Protein AF-A0A7S7VYJ6-F1 (afdb_monomer_lite)

pLDDT: mean 85.28, std 13.67, range [39.19, 97.88]

Structure (mmCIF, N/CA/C/O backbone):
data_AF-A0A7S7VYJ6-F1
#
_entry.id   AF-A0A7S7VYJ6-F1
#
loop_
_atom_site.group_PDB
_atom_site.id
_atom_site.type_symbol
_atom_site.label_atom_id
_atom_site.label_alt_id
_atom_site.label_comp_id
_atom_site.label_asym_id
_atom_site.label_entity_id
_atom_site.label_seq_id
_atom_site.pdbx_PDB_ins_code
_atom_site.Cartn_x
_atom_site.Cartn_y
_atom_site.Cartn_z
_atom_site.occupancy
_atom_site.B_iso_or_equiv
_atom_site.auth_seq_id
_atom_site.auth_comp_id
_atom_site.auth_asym_id
_atom_site.auth_atom_id
_atom_site.pdbx_PDB_model_num
ATOM 1 N N . MET A 1 1 ? -6.853 -12.298 23.974 1.00 39.19 1 MET A N 1
ATOM 2 C CA . MET A 1 1 ? -7.508 -13.532 23.490 1.00 39.19 1 MET A CA 1
ATOM 3 C C . MET A 1 1 ? -8.331 -13.120 22.279 1.00 39.19 1 MET A C 1
ATOM 5 O O . MET A 1 1 ? -9.253 -12.337 22.455 1.00 39.19 1 MET A O 1
ATOM 9 N N . ILE A 1 2 ? -7.926 -13.491 21.060 1.00 41.53 2 ILE A N 1
ATOM 10 C CA . ILE A 1 2 ? -8.675 -13.117 19.849 1.00 41.53 2 ILE A CA 1
ATOM 11 C C . ILE A 1 2 ? -9.938 -13.977 19.837 1.00 41.53 2 ILE A C 1
ATOM 13 O O . ILE A 1 2 ? -9.857 -15.201 19.756 1.00 41.53 2 ILE A O 1
ATOM 17 N N . ASN A 1 3 ? -11.092 -13.340 20.015 1.00 45.16 3 ASN A N 1
ATOM 18 C CA . ASN A 1 3 ? -12.382 -14.008 19.981 1.00 45.16 3 ASN A CA 1
ATOM 19 C C . ASN A 1 3 ? -12.674 -14.418 18.527 1.00 45.16 3 ASN A C 1
ATOM 21 O O . ASN A 1 3 ? -12.858 -13.568 17.660 1.00 45.16 3 ASN A O 1
ATOM 25 N N . LEU A 1 4 ? -12.680 -15.724 18.250 1.00 48.94 4 LEU A N 1
ATOM 26 C CA . LEU A 1 4 ? -12.825 -16.290 16.899 1.00 48.94 4 LEU A CA 1
ATOM 27 C C . LEU A 1 4 ? -14.232 -16.104 16.292 1.00 48.94 4 LEU A C 1
ATOM 29 O O . LEU A 1 4 ? -14.446 -16.461 15.139 1.00 48.94 4 LEU A O 1
ATOM 33 N N . SER A 1 5 ? -15.173 -15.507 17.031 1.00 49.50 5 SER A N 1
ATOM 34 C CA . SER A 1 5 ? -16.470 -15.047 16.506 1.00 49.50 5 SER A CA 1
ATOM 35 C C . SER A 1 5 ? -16.403 -13.689 15.774 1.00 49.50 5 SER A C 1
ATOM 37 O O . SER A 1 5 ? -17.414 -13.231 15.253 1.00 49.50 5 SER A O 1
ATOM 39 N N . GLY A 1 6 ? -15.224 -13.048 15.710 1.00 54.50 6 GLY A N 1
ATOM 40 C CA . GLY A 1 6 ? -15.043 -11.637 15.331 1.00 54.50 6 GLY A CA 1
ATOM 41 C C . GLY A 1 6 ? -14.562 -11.328 13.905 1.00 54.50 6 GLY A C 1
ATOM 42 O O . GLY A 1 6 ? -14.129 -10.205 13.656 1.00 54.50 6 GLY A O 1
ATOM 43 N N . TYR A 1 7 ? -14.613 -12.262 12.946 1.00 63.50 7 TYR A N 1
ATOM 44 C CA . TYR A 1 7 ? -14.214 -11.939 11.560 1.00 63.50 7 TYR A CA 1
ATOM 45 C C . TYR A 1 7 ? -15.125 -10.883 10.902 1.00 63.50 7 TYR A C 1
ATOM 47 O O . TYR A 1 7 ? -14.654 -10.132 10.050 1.00 63.50 7 TYR A O 1
ATOM 55 N N . ASP A 1 8 ? -16.368 -10.736 11.374 1.00 74.00 8 ASP A N 1
ATOM 56 C CA . ASP A 1 8 ? -17.304 -9.675 10.966 1.00 74.00 8 ASP A CA 1
ATOM 57 C C . ASP A 1 8 ? -16.848 -8.262 11.361 1.00 74.00 8 ASP A C 1
ATOM 59 O O . ASP A 1 8 ? -17.429 -7.271 10.904 1.00 74.00 8 ASP A O 1
ATOM 63 N N . GLU A 1 9 ? -15.820 -8.136 12.203 1.00 89.38 9 GLU A N 1
ATOM 64 C CA . GLU A 1 9 ? -15.214 -6.858 12.579 1.00 89.38 9 GLU A CA 1
ATOM 65 C C . GLU A 1 9 ? -14.047 -6.477 11.672 1.00 89.38 9 GLU A C 1
ATOM 67 O O . GLU A 1 9 ? -13.677 -5.306 11.622 1.00 89.38 9 GLU A O 1
ATOM 72 N N . ILE A 1 10 ? -13.493 -7.413 10.900 1.00 92.69 10 ILE A N 1
ATOM 73 C CA . ILE A 1 10 ? -12.397 -7.109 9.982 1.00 92.69 10 ILE A CA 1
ATOM 74 C C . ILE A 1 10 ? -12.970 -6.506 8.704 1.00 92.69 10 ILE A C 1
ATOM 76 O O . ILE A 1 10 ? -13.977 -6.939 8.149 1.00 92.69 10 ILE A O 1
ATOM 80 N N . ARG A 1 11 ? -12.340 -5.436 8.250 1.00 96.12 11 ARG A N 1
ATOM 81 C CA . ARG A 1 11 ? -12.608 -4.756 6.990 1.00 96.12 11 ARG A CA 1
ATOM 82 C C . ARG A 1 11 ? -11.380 -4.864 6.121 1.00 96.12 11 ARG A C 1
ATOM 84 O O . ARG A 1 11 ? -10.264 -4.908 6.640 1.00 96.12 11 ARG A O 1
ATOM 91 N N . ALA A 1 12 ? -11.588 -4.892 4.811 1.00 96.88 12 ALA A N 1
ATOM 92 C CA . ALA A 1 12 ? -10.478 -4.987 3.882 1.00 96.88 12 ALA A CA 1
ATOM 93 C C . ALA A 1 12 ? -10.689 -4.169 2.611 1.00 96.88 12 ALA A C 1
ATOM 95 O O . ALA A 1 12 ? -11.814 -3.982 2.148 1.00 96.88 12 ALA A O 1
ATOM 96 N N . ALA A 1 13 ? -9.578 -3.723 2.035 1.00 97.88 13 ALA A N 1
ATOM 97 C CA . ALA A 1 13 ? -9.475 -3.320 0.643 1.00 97.88 13 ALA A CA 1
ATOM 98 C C . ALA A 1 13 ? -8.551 -4.325 -0.045 1.00 97.88 13 ALA A C 1
ATOM 100 O O . ALA A 1 13 ? -7.411 -4.499 0.383 1.00 97.88 13 ALA A O 1
ATOM 101 N N . ILE A 1 14 ? -9.057 -5.004 -1.069 1.00 97.12 14 ILE A N 1
ATOM 102 C CA . ILE A 1 14 ? -8.352 -6.048 -1.810 1.00 97.12 14 ILE A CA 1
ATOM 103 C C . ILE A 1 14 ? -8.095 -5.517 -3.214 1.00 97.12 14 ILE A C 1
ATOM 105 O O . ILE A 1 14 ? -9.033 -5.305 -3.977 1.00 97.12 14 ILE A O 1
ATOM 109 N N . ILE A 1 15 ? -6.827 -5.312 -3.549 1.00 96.50 15 ILE A N 1
ATOM 110 C CA . ILE A 1 15 ? -6.374 -4.881 -4.868 1.00 96.50 15 ILE A CA 1
ATOM 111 C C . ILE A 1 15 ? -5.800 -6.103 -5.572 1.00 96.50 15 ILE A C 1
ATOM 113 O O . ILE A 1 15 ? -4.829 -6.687 -5.094 1.00 96.50 15 ILE A O 1
ATOM 117 N N . ARG A 1 16 ? -6.409 -6.503 -6.688 1.00 95.62 16 ARG A N 1
ATOM 118 C CA . ARG A 1 16 ? -5.983 -7.650 -7.500 1.00 95.62 16 ARG A CA 1
ATOM 119 C C . ARG A 1 16 ? -5.167 -7.171 -8.688 1.00 95.62 16 ARG A C 1
ATOM 121 O O . ARG A 1 16 ? -5.543 -6.191 -9.329 1.00 95.62 16 ARG A O 1
ATOM 128 N N . PHE A 1 17 ? -4.104 -7.894 -9.017 1.00 94.19 17 PHE A N 1
ATOM 129 C CA . PHE A 1 17 ? -3.225 -7.580 -10.142 1.00 94.19 17 PHE A CA 1
ATOM 130 C C . PHE A 1 17 ? -3.158 -8.734 -11.150 1.00 94.19 17 PHE A C 1
ATOM 132 O O . PHE A 1 17 ? -3.451 -9.879 -10.806 1.00 94.19 17 PHE A O 1
ATOM 139 N N . ASP A 1 18 ? -2.791 -8.433 -12.395 1.00 91.38 18 ASP A N 1
ATOM 140 C CA . ASP A 1 18 ? -2.691 -9.422 -13.477 1.00 91.38 18 ASP A CA 1
ATOM 141 C C . ASP A 1 18 ? -1.323 -10.130 -13.531 1.00 91.38 18 ASP A C 1
ATOM 143 O O . ASP A 1 18 ? -1.216 -11.195 -14.142 1.00 91.38 18 ASP A O 1
ATOM 147 N N . ALA A 1 19 ? -0.285 -9.578 -12.892 1.00 87.31 19 ALA A N 1
ATOM 148 C CA . ALA A 1 19 ? 1.060 -10.157 -12.880 1.00 87.31 19 ALA A CA 1
ATOM 149 C C . ALA A 1 19 ? 1.591 -10.431 -11.466 1.00 87.31 19 ALA A C 1
ATOM 151 O O . ALA A 1 19 ? 1.267 -9.733 -10.504 1.00 87.31 19 ALA A O 1
ATOM 152 N N . THR A 1 20 ? 2.418 -11.476 -11.347 1.00 84.38 20 THR A N 1
ATOM 153 C CA . THR A 1 20 ? 3.011 -11.924 -10.079 1.00 84.38 20 THR A CA 1
ATOM 154 C C . THR A 1 20 ? 3.788 -10.797 -9.396 1.00 84.38 20 THR A C 1
ATOM 156 O O . THR A 1 20 ? 4.661 -10.214 -10.046 1.00 84.38 20 THR A O 1
ATOM 159 N N . PRO A 1 21 ? 3.565 -10.536 -8.092 1.00 87.19 21 PRO A N 1
ATOM 160 C CA . PRO A 1 21 ? 4.283 -9.489 -7.388 1.00 87.19 21 PRO A CA 1
ATOM 161 C C . PRO A 1 21 ? 5.786 -9.762 -7.377 1.00 87.19 21 PRO A C 1
ATOM 163 O O . PRO A 1 21 ? 6.223 -10.897 -7.168 1.00 87.19 21 PRO A O 1
ATOM 166 N N . VAL A 1 22 ? 6.602 -8.723 -7.549 1.00 89.62 22 VAL A N 1
ATOM 167 C CA . VAL A 1 22 ? 8.063 -8.852 -7.381 1.00 89.62 22 VAL A CA 1
ATOM 168 C C . VAL A 1 22 ? 8.487 -8.990 -5.928 1.00 89.62 22 VAL A C 1
ATOM 170 O O . VAL A 1 22 ? 9.619 -9.403 -5.670 1.00 89.62 22 VAL A O 1
ATOM 173 N N . LEU A 1 23 ? 7.586 -8.688 -4.994 1.00 91.81 23 LEU A N 1
ATOM 174 C CA . LEU A 1 23 ? 7.807 -8.858 -3.571 1.00 91.81 23 LEU A CA 1
ATOM 175 C C . LEU A 1 23 ? 6.593 -9.453 -2.867 1.00 91.81 23 LEU A C 1
ATOM 177 O O . LEU A 1 23 ? 5.455 -9.253 -3.279 1.00 91.81 23 LEU A O 1
ATOM 181 N N . LEU A 1 24 ? 6.869 -10.181 -1.794 1.00 94.31 24 LEU A N 1
ATOM 182 C CA . LEU A 1 24 ? 5.907 -10.623 -0.800 1.00 94.31 24 LEU A CA 1
ATOM 183 C C . LEU A 1 24 ? 6.164 -9.816 0.461 1.00 94.31 24 LEU A C 1
ATOM 185 O O . LEU A 1 24 ? 7.317 -9.649 0.861 1.00 94.31 24 LEU A O 1
ATOM 189 N N . SER A 1 25 ? 5.106 -9.311 1.077 1.00 94.81 25 SER A N 1
ATOM 190 C CA . SER A 1 25 ? 5.250 -8.453 2.244 1.00 94.81 25 SER A CA 1
ATOM 191 C C . SER A 1 25 ? 4.094 -8.622 3.211 1.00 94.81 25 SER A C 1
ATOM 193 O O . SER A 1 25 ? 2.955 -8.841 2.796 1.00 94.81 25 SER A O 1
ATOM 195 N N . VAL A 1 26 ? 4.387 -8.530 4.502 1.00 94.19 26 VAL A N 1
ATOM 196 C CA . VAL A 1 26 ? 3.383 -8.459 5.559 1.00 94.19 26 VAL A CA 1
ATOM 197 C C . VAL A 1 26 ? 3.842 -7.492 6.640 1.00 94.19 26 VAL A C 1
ATOM 199 O O . VAL A 1 26 ? 4.994 -7.522 7.070 1.00 94.19 26 VAL A O 1
ATOM 202 N N . GLY A 1 27 ? 2.930 -6.640 7.089 1.00 91.88 27 GLY A N 1
ATOM 203 C CA . GLY A 1 27 ? 3.196 -5.696 8.163 1.00 91.88 27 GLY A CA 1
ATOM 204 C C . GLY A 1 27 ? 1.920 -5.060 8.687 1.00 91.88 27 GLY A C 1
ATOM 205 O O . GLY A 1 27 ? 0.853 -5.180 8.086 1.00 91.88 27 GLY A O 1
ATOM 206 N N . ALA A 1 28 ? 2.035 -4.373 9.814 1.00 92.19 28 ALA A N 1
ATOM 207 C CA . ALA A 1 28 ? 0.995 -3.499 10.322 1.00 92.19 28 ALA A CA 1
ATOM 208 C C . ALA A 1 28 ? 1.631 -2.186 10.755 1.00 92.19 28 ALA A C 1
ATOM 210 O O . ALA A 1 28 ? 2.722 -2.176 11.316 1.00 92.19 28 ALA A O 1
ATOM 211 N N . PHE A 1 29 ? 0.948 -1.079 10.499 1.00 91.25 29 PHE A N 1
ATOM 212 C CA . PHE A 1 29 ? 1.460 0.240 10.835 1.00 91.25 29 PHE A CA 1
ATOM 213 C C . PHE A 1 29 ? 0.345 1.180 11.261 1.00 91.25 29 PHE A C 1
ATOM 215 O O . PHE A 1 29 ? -0.839 0.930 11.032 1.00 91.25 29 PHE A O 1
ATOM 222 N N . ARG A 1 30 ? 0.740 2.275 11.909 1.00 91.75 30 ARG A N 1
ATOM 223 C CA . ARG A 1 30 ? -0.147 3.372 12.283 1.00 91.75 30 ARG A CA 1
ATOM 224 C C . ARG A 1 30 ? -0.132 4.418 11.161 1.00 91.75 30 ARG A C 1
ATOM 226 O O . ARG A 1 30 ? 0.829 5.183 11.088 1.00 91.75 30 ARG A O 1
ATOM 233 N N . PRO A 1 31 ? -1.154 4.503 10.288 1.00 91.38 31 PRO A N 1
ATOM 234 C CA . PRO A 1 31 ? -1.159 5.477 9.205 1.00 91.38 31 PRO A CA 1
ATOM 235 C C . PRO A 1 31 ? -1.404 6.880 9.763 1.00 91.38 31 PRO A C 1
ATOM 237 O O . PRO A 1 31 ? -2.546 7.261 10.023 1.00 91.38 31 PRO A O 1
ATOM 240 N N . LEU A 1 32 ? -0.337 7.651 9.968 1.00 89.75 32 LEU A N 1
ATOM 241 C CA . LEU A 1 32 ? -0.418 9.040 10.436 1.00 89.75 32 LEU A CA 1
ATOM 242 C C . LEU A 1 32 ? -0.923 9.987 9.349 1.00 89.75 32 LEU A C 1
ATOM 244 O O . LEU A 1 32 ? -1.616 10.957 9.651 1.00 89.75 32 LEU A O 1
ATOM 248 N N . TYR A 1 33 ? -0.603 9.676 8.095 1.00 89.88 33 TYR A N 1
ATOM 249 C CA . TYR A 1 33 ? -0.987 10.412 6.897 1.00 89.88 33 TYR A CA 1
ATOM 250 C C . TYR A 1 33 ? -1.536 9.432 5.861 1.00 89.88 33 TYR A C 1
ATOM 252 O O . TYR A 1 33 ? -1.259 8.235 5.915 1.00 89.88 33 TYR A O 1
ATOM 260 N N . ASN A 1 34 ? -2.357 9.928 4.941 1.00 90.69 34 ASN A N 1
ATOM 261 C CA . ASN A 1 34 ? -2.836 9.162 3.796 1.00 90.69 34 ASN A CA 1
ATOM 262 C C . ASN A 1 34 ? -1.800 9.186 2.655 1.00 90.69 34 ASN A C 1
ATOM 264 O O . ASN A 1 34 ? -0.775 9.857 2.764 1.00 90.69 34 ASN A O 1
ATOM 268 N N . VAL A 1 35 ? -2.076 8.501 1.538 1.00 89.25 35 VAL A N 1
ATOM 269 C CA . VAL A 1 35 ? -1.091 8.394 0.440 1.00 89.25 35 VAL A CA 1
ATOM 270 C C . VAL A 1 35 ? -0.827 9.706 -0.317 1.00 89.25 35 VAL A C 1
ATOM 272 O O . VAL A 1 35 ? 0.065 9.754 -1.152 1.00 89.25 35 VAL A O 1
ATOM 275 N N . VAL A 1 36 ? -1.597 10.762 -0.035 1.00 86.88 36 VAL A N 1
ATOM 276 C CA . VAL A 1 36 ? -1.436 12.110 -0.608 1.00 86.88 36 VAL A CA 1
ATOM 277 C C . VAL A 1 36 ? -1.032 13.141 0.458 1.00 86.88 36 VAL A C 1
ATOM 279 O O . VAL A 1 36 ? -1.262 14.333 0.290 1.00 86.88 36 VAL A O 1
ATOM 282 N N . GLY A 1 37 ? -0.500 12.693 1.602 1.00 86.19 37 GLY A N 1
ATOM 283 C CA . GLY A 1 37 ? 0.045 13.570 2.648 1.00 86.19 37 GLY A CA 1
ATOM 284 C C . GLY A 1 37 ? -0.982 14.220 3.586 1.00 86.19 37 GLY A C 1
ATOM 285 O O . GLY A 1 37 ? -0.626 15.013 4.452 1.00 86.19 37 GLY A O 1
ATOM 286 N N . THR A 1 38 ? -2.272 13.888 3.495 1.00 89.62 38 THR A N 1
ATOM 287 C CA . THR A 1 38 ? -3.280 14.396 4.443 1.00 89.62 38 THR A CA 1
ATOM 288 C C . THR A 1 38 ? -3.189 13.665 5.780 1.00 89.62 38 THR A C 1
ATOM 290 O O . THR A 1 38 ? -3.325 12.441 5.820 1.00 89.62 38 THR A O 1
ATOM 293 N N . LYS A 1 39 ? -3.066 14.402 6.890 1.00 90.94 39 LYS A N 1
ATOM 294 C CA . LYS A 1 39 ? -3.047 13.832 8.246 1.00 90.94 39 LYS A CA 1
ATOM 295 C C . LYS A 1 39 ? -4.333 13.053 8.567 1.00 90.94 39 LYS A C 1
ATOM 297 O O . LYS A 1 39 ? -5.448 13.508 8.297 1.00 90.94 39 LYS A O 1
ATOM 302 N N . LEU A 1 40 ? -4.171 11.871 9.156 1.00 92.44 40 LEU A N 1
ATOM 303 C CA . LEU A 1 40 ? -5.240 10.931 9.500 1.00 92.44 40 LEU A CA 1
ATOM 304 C C . LEU A 1 40 ? -5.438 10.753 11.007 1.00 92.44 40 LEU A C 1
ATOM 306 O O . LEU A 1 40 ? -6.576 10.537 11.418 1.00 92.44 40 LEU A O 1
ATOM 310 N N . GLN A 1 41 ? -4.368 10.830 11.803 1.00 93.44 41 GLN A N 1
ATOM 311 C CA . GLN A 1 41 ? -4.405 10.672 13.264 1.00 93.44 41 GLN A CA 1
ATOM 312 C C . GLN A 1 41 ? -3.199 11.353 13.936 1.00 93.44 41 GLN A C 1
ATOM 314 O O . GLN A 1 41 ? -2.186 11.624 13.284 1.00 93.44 41 GLN A O 1
ATOM 319 N N . ASN A 1 42 ? -3.307 11.650 15.236 1.00 87.88 42 ASN A N 1
ATOM 320 C CA . ASN A 1 42 ? -2.233 12.253 16.037 1.00 87.88 42 ASN A CA 1
ATOM 321 C C . ASN A 1 42 ? -1.510 11.204 16.883 1.00 87.88 42 ASN A C 1
ATOM 323 O O . ASN A 1 42 ? -2.159 10.334 17.441 1.00 87.88 42 ASN A O 1
ATOM 327 N N . PHE A 1 43 ? -0.193 11.338 17.081 1.00 81.88 43 PHE A N 1
ATOM 328 C CA . PHE A 1 43 ? 0.582 10.408 17.916 1.00 81.88 43 PHE A CA 1
ATOM 329 C C . PHE A 1 43 ? 0.065 10.265 19.357 1.00 81.88 43 PHE A C 1
ATOM 331 O O . PHE A 1 43 ? 0.179 9.184 19.931 1.00 81.88 43 PHE A O 1
ATOM 338 N N . SER A 1 44 ? -0.506 11.334 19.913 1.00 82.44 44 SER A N 1
ATOM 339 C CA . SER A 1 44 ? -1.013 11.419 21.287 1.00 82.44 44 SER A CA 1
ATOM 340 C C . SER A 1 44 ? -2.355 10.716 21.521 1.00 82.44 44 SER A C 1
ATOM 342 O O . SER A 1 44 ? -2.793 10.624 22.662 1.00 82.44 44 SER A O 1
ATOM 344 N N . GLU A 1 45 ? -3.036 10.281 20.460 1.00 84.25 45 GLU A N 1
ATOM 345 C CA . GLU A 1 45 ? -4.340 9.612 20.531 1.00 84.25 45 GLU A CA 1
ATOM 346 C C . GLU A 1 45 ? -4.184 8.086 20.529 1.00 84.25 45 GLU A C 1
ATOM 348 O O . GLU A 1 45 ? -3.110 7.563 20.2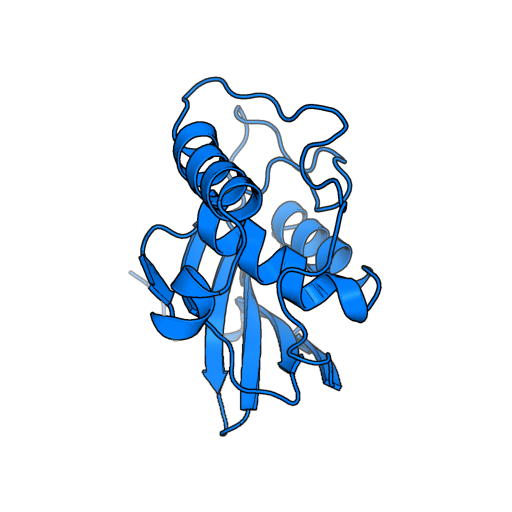07 1.00 84.25 45 GLU A O 1
ATOM 353 N N . GLU A 1 46 ? -5.267 7.369 20.838 1.00 87.19 46 GLU A N 1
ATOM 354 C CA . GLU A 1 46 ? -5.341 5.923 20.624 1.00 87.19 46 GLU A CA 1
ATOM 355 C C . GLU A 1 46 ? -5.031 5.587 19.156 1.00 87.19 46 GLU A C 1
ATOM 357 O O . GLU A 1 46 ? -5.459 6.275 18.225 1.00 87.19 46 GLU A O 1
ATOM 362 N N . ALA A 1 47 ? -4.189 4.575 18.95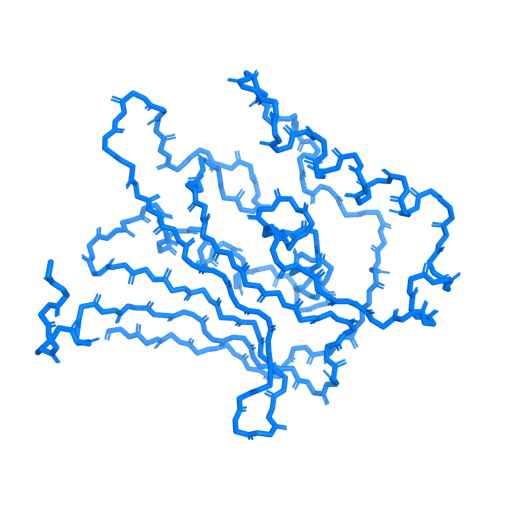2 1.00 88.88 47 ALA A N 1
ATOM 363 C CA . ALA A 1 47 ? -3.628 4.280 17.646 1.00 88.88 47 ALA A CA 1
ATOM 364 C C . ALA A 1 47 ? -4.543 3.355 16.842 1.00 88.88 47 ALA A C 1
ATOM 366 O O . ALA A 1 47 ? -4.713 2.183 17.175 1.00 88.88 47 ALA A O 1
ATOM 367 N N . ALA A 1 48 ? -5.038 3.873 15.721 1.00 93.81 48 ALA A N 1
ATOM 368 C CA . ALA A 1 48 ? -5.661 3.073 14.681 1.00 93.81 48 ALA A CA 1
ATOM 369 C C . ALA A 1 48 ? -4.563 2.417 13.837 1.00 93.81 48 ALA A C 1
ATOM 371 O O . ALA A 1 48 ? -3.765 3.130 13.218 1.00 93.81 48 ALA A O 1
ATOM 372 N N . TYR A 1 49 ? -4.529 1.087 13.786 1.00 93.88 49 TYR A N 1
ATOM 373 C CA . TYR A 1 49 ? -3.584 0.337 12.956 1.00 93.88 49 TYR A CA 1
ATOM 374 C C . TYR A 1 49 ? -4.236 -0.167 11.669 1.00 93.88 49 TYR A C 1
ATOM 376 O O . TYR A 1 49 ? -5.447 -0.405 11.597 1.00 93.88 49 TYR A O 1
ATOM 384 N N . ILE A 1 50 ? -3.414 -0.325 10.638 1.00 96.06 50 ILE A N 1
ATOM 385 C CA . ILE A 1 50 ? -3.778 -0.960 9.377 1.00 96.06 50 ILE A CA 1
ATOM 386 C C . ILE A 1 50 ? -2.781 -2.078 9.083 1.00 96.06 50 ILE A C 1
ATOM 388 O O . ILE A 1 50 ? -1.573 -1.878 9.199 1.00 96.06 50 ILE A O 1
ATOM 392 N N . GLY A 1 51 ? -3.287 -3.258 8.738 1.00 95.75 51 GLY A N 1
ATOM 393 C CA . GLY A 1 51 ? -2.484 -4.354 8.213 1.00 95.75 51 GLY A CA 1
ATOM 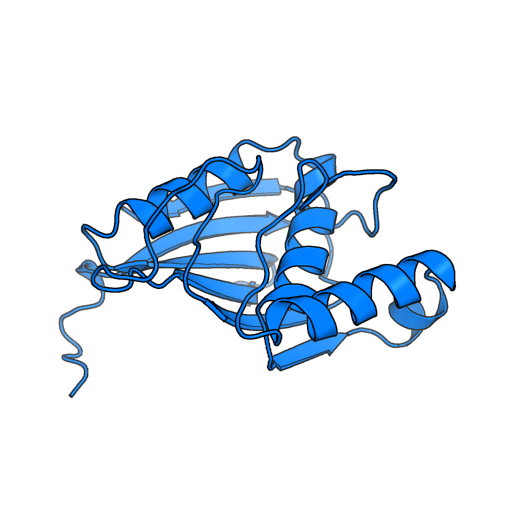394 C C . GLY A 1 51 ? -2.291 -4.194 6.710 1.00 95.75 51 GLY A C 1
ATOM 395 O O . GLY A 1 51 ? -3.196 -3.736 6.013 1.00 95.75 51 GLY A O 1
ATOM 396 N N . MET A 1 52 ? -1.125 -4.581 6.208 1.00 95.69 52 MET A N 1
ATOM 397 C CA . MET A 1 52 ? -0.806 -4.649 4.790 1.00 95.69 52 MET A CA 1
ATOM 398 C C . MET A 1 52 ? -0.240 -6.022 4.452 1.00 95.69 52 MET A C 1
ATOM 400 O O . MET A 1 52 ? 0.633 -6.540 5.149 1.00 95.69 52 MET A O 1
ATOM 404 N N . HIS A 1 53 ? -0.715 -6.582 3.345 1.00 95.50 53 HIS A N 1
ATOM 405 C CA . HIS A 1 53 ? -0.257 -7.857 2.816 1.00 95.50 53 HIS A CA 1
ATOM 406 C C . HIS A 1 53 ? -0.040 -7.738 1.312 1.00 95.50 53 HIS A C 1
ATOM 408 O O . HIS A 1 53 ? -0.934 -7.287 0.606 1.00 95.50 53 HIS A O 1
ATOM 414 N N . ILE A 1 54 ? 1.107 -8.187 0.812 1.00 95.69 54 ILE A N 1
ATOM 415 C CA . ILE A 1 54 ? 1.342 -8.437 -0.609 1.00 95.69 54 ILE A CA 1
ATOM 416 C C . ILE A 1 54 ? 1.645 -9.921 -0.748 1.00 95.69 54 ILE A C 1
ATOM 418 O O . ILE A 1 54 ? 2.657 -10.405 -0.240 1.00 95.69 54 ILE A O 1
ATOM 422 N N . LEU A 1 55 ? 0.732 -10.650 -1.382 1.00 93.81 55 LEU A N 1
ATOM 423 C CA . LEU A 1 55 ? 0.792 -12.104 -1.494 1.00 93.81 55 LEU A CA 1
ATOM 424 C C . LEU A 1 55 ? 0.016 -12.609 -2.711 1.00 93.81 55 LEU A C 1
ATOM 426 O O . LEU A 1 55 ? -0.526 -11.834 -3.492 1.00 93.81 55 LEU A O 1
ATOM 430 N N . THR A 1 56 ? -0.024 -13.928 -2.885 1.00 90.31 56 THR A N 1
ATOM 431 C CA . THR A 1 56 ? -0.920 -14.576 -3.851 1.00 90.31 56 THR A CA 1
ATOM 432 C C . THR A 1 56 ? -2.102 -15.193 -3.107 1.00 90.31 56 THR A C 1
ATOM 434 O O . THR A 1 56 ? -1.896 -16.044 -2.245 1.00 90.31 56 THR A O 1
ATOM 437 N N . ALA A 1 57 ? -3.325 -14.782 -3.443 1.00 88.12 57 ALA A N 1
ATOM 438 C CA . ALA A 1 57 ? -4.577 -15.329 -2.916 1.00 88.12 57 ALA A CA 1
ATOM 439 C C . ALA A 1 57 ? -5.445 -15.809 -4.082 1.00 88.12 57 ALA A C 1
ATOM 441 O O . ALA A 1 57 ? -5.568 -15.109 -5.082 1.00 88.12 57 ALA A O 1
ATOM 442 N N . ASP A 1 58 ? -6.016 -17.011 -3.992 1.00 85.62 58 ASP A N 1
ATOM 443 C CA . ASP A 1 58 ? -6.825 -17.615 -5.066 1.00 85.62 58 ASP A CA 1
ATOM 444 C C . ASP A 1 58 ? -6.129 -17.622 -6.438 1.00 85.62 58 ASP A C 1
ATOM 446 O O . ASP A 1 58 ?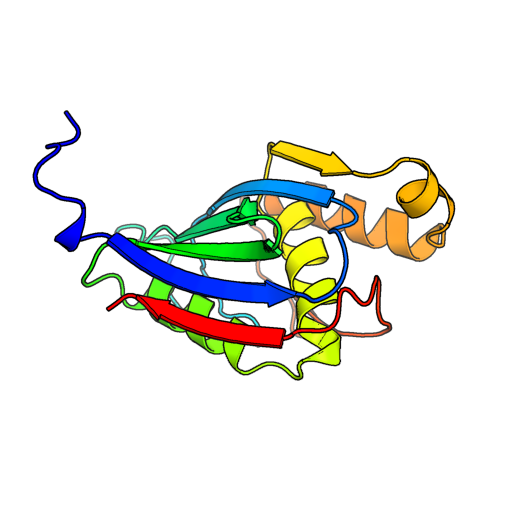 -6.741 -17.376 -7.476 1.00 85.62 58 ASP A O 1
ATOM 450 N N . LYS A 1 59 ? -4.816 -17.898 -6.442 1.00 85.38 59 LYS A N 1
ATOM 451 C CA . LYS A 1 59 ? -3.932 -17.845 -7.627 1.00 85.38 59 LYS A CA 1
ATOM 452 C C . LYS A 1 59 ? -3.787 -16.450 -8.251 1.00 85.38 59 LYS A C 1
ATOM 454 O O . LYS A 1 59 ? -3.181 -16.332 -9.311 1.00 85.38 59 LYS A O 1
ATOM 459 N N . MET A 1 60 ? -4.294 -15.412 -7.592 1.00 89.12 60 MET A N 1
ATOM 460 C CA . MET A 1 60 ? -4.193 -14.027 -8.026 1.00 89.12 60 MET A CA 1
ATOM 461 C C . MET A 1 60 ? -3.221 -13.242 -7.131 1.00 89.12 60 MET A C 1
ATOM 463 O O . MET A 1 60 ? -3.297 -13.315 -5.903 1.00 89.12 60 MET A O 1
ATOM 467 N N . PRO A 1 61 ? -2.310 -12.466 -7.728 1.00 92.38 61 PRO A N 1
ATOM 468 C CA . PRO A 1 61 ? -1.548 -11.420 -7.056 1.00 92.38 61 PRO A CA 1
ATOM 469 C C . PRO A 1 61 ? -2.465 -10.423 -6.347 1.00 92.38 61 PRO A C 1
ATOM 471 O O . PRO A 1 61 ? -3.370 -9.864 -6.974 1.00 92.38 61 PRO A O 1
ATOM 474 N N . VAL A 1 62 ? -2.229 -10.173 -5.059 1.00 95.06 62 VAL A N 1
ATOM 475 C CA . VAL A 1 62 ? -3.024 -9.221 -4.279 1.00 95.06 62 VAL A CA 1
ATOM 476 C C . VAL A 1 62 ? -2.174 -8.333 -3.384 1.00 95.06 62 VAL A C 1
ATOM 478 O O . VAL A 1 62 ? -1.218 -8.795 -2.761 1.00 95.06 62 VAL A O 1
ATOM 481 N N . ALA A 1 63 ? -2.586 -7.071 -3.277 1.00 95.81 63 ALA A N 1
ATOM 482 C CA . ALA A 1 63 ? -2.271 -6.207 -2.148 1.00 95.81 63 ALA A CA 1
ATOM 483 C C . ALA A 1 63 ? -3.544 -6.040 -1.312 1.00 95.81 63 ALA A C 1
ATOM 485 O O . ALA A 1 63 ? -4.599 -5.694 -1.844 1.00 95.81 63 ALA A O 1
ATOM 486 N N . ILE A 1 64 ? -3.465 -6.316 -0.015 1.00 96.62 64 ILE A N 1
ATOM 487 C CA . ILE A 1 64 ? -4.601 -6.261 0.900 1.00 96.62 64 ILE A CA 1
ATOM 488 C C . ILE A 1 64 ? -4.272 -5.293 2.021 1.00 96.62 64 ILE A C 1
ATOM 490 O O . ILE A 1 64 ? -3.253 -5.449 2.690 1.00 96.62 64 ILE A O 1
ATOM 494 N N . PHE A 1 65 ? -5.176 -4.350 2.262 1.00 97.62 65 PHE A N 1
ATOM 495 C CA . PHE A 1 65 ? -5.197 -3.571 3.491 1.00 97.62 65 PHE A CA 1
ATOM 496 C C . PHE A 1 65 ? -6.305 -4.080 4.399 1.00 97.62 65 PHE A C 1
ATOM 498 O O . PHE A 1 65 ? -7.437 -4.199 3.938 1.00 97.62 65 PHE A O 1
ATOM 505 N N . THR A 1 66 ? -6.005 -4.352 5.668 1.00 96.94 66 THR A N 1
ATOM 506 C CA . THR A 1 66 ? -6.968 -4.841 6.668 1.00 96.94 66 THR A CA 1
ATOM 507 C C . THR A 1 66 ? -7.064 -3.886 7.856 1.00 96.94 66 THR A C 1
ATOM 509 O O . THR A 1 66 ? -6.077 -3.270 8.253 1.00 96.94 66 THR A O 1
ATOM 512 N N . TRP A 1 67 ? -8.258 -3.716 8.423 1.00 96.44 67 TRP A N 1
ATOM 513 C CA . TRP A 1 67 ? -8.474 -2.887 9.616 1.00 96.44 67 TRP A CA 1
ATOM 514 C C . TRP A 1 67 ? -9.723 -3.318 10.389 1.00 96.44 67 TRP A C 1
ATOM 516 O O . TRP A 1 67 ? -10.555 -4.054 9.864 1.00 96.44 67 TRP A O 1
ATOM 526 N N . LEU A 1 68 ? -9.872 -2.849 11.630 1.00 94.50 68 LEU A N 1
ATOM 527 C CA . LEU A 1 68 ? -11.063 -3.113 12.439 1.00 94.50 68 LEU A CA 1
ATOM 528 C C . LEU A 1 68 ? -12.217 -2.167 12.083 1.00 94.50 68 LEU A C 1
ATOM 530 O O . LEU A 1 68 ? -12.036 -0.999 11.728 1.00 94.50 68 LEU A O 1
ATOM 534 N N . LYS A 1 69 ? -13.447 -2.662 12.183 1.00 93.94 69 LYS A N 1
ATOM 535 C CA . LYS A 1 69 ? -14.668 -1.888 11.974 1.00 93.94 69 LYS A CA 1
ATOM 536 C C . LYS A 1 69 ? -14.686 -0.689 12.923 1.00 93.94 69 LYS A C 1
ATOM 538 O O . LYS A 1 69 ? -14.519 -0.830 14.123 1.00 93.94 69 LYS A O 1
ATOM 543 N N . GLY A 1 70 ? -14.936 0.498 12.372 1.00 92.00 70 GLY A N 1
ATOM 544 C CA . GLY A 1 70 ? -14.927 1.755 13.129 1.00 92.00 70 GLY A CA 1
ATOM 545 C C . GLY A 1 70 ? -13.632 2.557 12.989 1.00 92.00 70 GLY A C 1
ATOM 546 O O . GLY A 1 70 ? -13.691 3.781 13.101 1.00 92.00 70 GLY A O 1
ATOM 547 N N . GLU A 1 71 ? -12.518 1.923 12.602 1.00 94.44 71 GLU A N 1
ATOM 548 C CA . GLU A 1 71 ? -11.213 2.578 12.431 1.00 94.44 71 GLU A CA 1
ATOM 549 C C . GLU A 1 71 ? -11.182 3.496 11.199 1.00 94.44 71 GLU A C 1
ATOM 551 O O . GLU A 1 71 ? -10.812 3.116 10.079 1.00 94.44 71 GLU A O 1
ATOM 556 N N . ARG A 1 72 ? -11.620 4.747 11.392 1.00 95.12 72 ARG A N 1
ATOM 557 C CA . ARG A 1 72 ? -11.690 5.763 10.330 1.00 95.12 72 ARG A CA 1
ATOM 558 C C . ARG A 1 72 ? -10.319 6.088 9.723 1.00 95.12 72 ARG A C 1
ATOM 560 O O . ARG A 1 72 ? -10.289 6.207 8.495 1.00 95.12 72 ARG A O 1
ATOM 567 N N . PRO A 1 73 ? -9.217 6.236 10.490 1.00 95.94 73 PRO A N 1
ATOM 568 C CA . PRO A 1 73 ? -7.899 6.509 9.913 1.00 95.94 73 PRO A CA 1
ATOM 569 C C . PRO A 1 73 ? -7.470 5.412 8.933 1.00 95.94 73 PRO A C 1
ATOM 571 O O . PRO A 1 73 ? -7.194 5.710 7.771 1.00 95.94 73 PRO A O 1
ATOM 574 N N . SER A 1 74 ? -7.545 4.144 9.340 1.00 96.44 74 SER A N 1
ATOM 575 C CA . SER A 1 74 ? -7.178 2.996 8.502 1.00 96.44 74 SER A CA 1
ATOM 576 C C . SER A 1 74 ? -8.041 2.899 7.241 1.00 96.44 74 SER A C 1
ATOM 578 O O . SER A 1 74 ? -7.522 2.779 6.130 1.00 96.44 74 SER A O 1
ATOM 580 N N . LYS A 1 75 ? -9.364 3.083 7.369 1.00 97.06 75 LYS A N 1
ATOM 581 C CA . LYS A 1 75 ? -10.272 3.139 6.211 1.00 97.06 75 LYS A CA 1
ATOM 582 C C . LYS A 1 75 ? -9.916 4.271 5.243 1.00 97.06 75 LYS A C 1
ATOM 584 O O . LYS A 1 75 ? -9.982 4.085 4.028 1.00 97.06 75 LYS A O 1
ATOM 589 N N . ARG A 1 76 ? -9.588 5.464 5.754 1.00 96.75 76 ARG A N 1
ATOM 590 C CA . ARG A 1 76 ? -9.211 6.623 4.925 1.00 96.75 76 ARG A CA 1
ATOM 591 C C . ARG A 1 76 ? -7.884 6.393 4.211 1.00 96.75 76 ARG A C 1
ATOM 593 O O . ARG A 1 76 ? -7.785 6.764 3.044 1.00 96.75 76 ARG A O 1
ATOM 600 N N . PHE A 1 77 ? -6.919 5.750 4.866 1.00 96.31 77 PHE A N 1
ATOM 601 C CA . PHE A 1 77 ? -5.669 5.337 4.234 1.00 96.31 77 PHE A CA 1
ATOM 602 C C . PHE A 1 77 ? -5.936 4.384 3.062 1.00 96.31 77 PHE A C 1
ATOM 604 O O . PHE A 1 77 ? -5.615 4.722 1.922 1.00 96.31 77 PHE A O 1
ATOM 611 N N . ALA A 1 78 ? -6.623 3.261 3.311 1.00 97.44 78 ALA A N 1
ATOM 612 C CA . ALA A 1 78 ? -6.940 2.266 2.282 1.00 97.44 78 ALA A CA 1
ATOM 613 C C . ALA A 1 78 ? -7.706 2.877 1.097 1.00 97.44 78 ALA A C 1
ATOM 615 O O . ALA A 1 78 ? -7.383 2.622 -0.062 1.00 97.44 78 ALA A O 1
ATOM 616 N N . LYS A 1 79 ? -8.687 3.747 1.375 1.00 97.00 79 LYS A N 1
ATOM 617 C CA . LYS A 1 79 ? -9.407 4.486 0.329 1.00 97.00 79 LYS A CA 1
ATOM 618 C C . LYS A 1 79 ? -8.493 5.401 -0.475 1.00 97.00 79 LYS A C 1
ATOM 620 O O . LYS A 1 79 ? -8.599 5.415 -1.692 1.00 97.00 79 LYS A O 1
ATOM 625 N N . SER A 1 80 ? -7.617 6.158 0.185 1.00 96.06 80 SER A N 1
ATOM 626 C CA . SER A 1 80 ? -6.702 7.066 -0.510 1.00 96.06 80 SER A CA 1
ATOM 627 C C . SER A 1 80 ? -5.756 6.316 -1.448 1.00 96.06 80 SER A C 1
ATOM 629 O O . SER A 1 80 ? -5.558 6.777 -2.567 1.00 96.06 80 SER A O 1
ATOM 631 N N . PHE A 1 81 ? -5.268 5.138 -1.036 1.00 95.69 81 PHE A N 1
ATOM 632 C CA . PHE A 1 81 ? -4.481 4.236 -1.878 1.00 95.69 81 PHE A CA 1
ATOM 633 C C . PHE A 1 81 ? -5.280 3.798 -3.107 1.00 95.69 81 PHE A C 1
ATOM 635 O O . PHE A 1 81 ? -4.830 3.966 -4.232 1.00 95.69 81 PHE A O 1
ATOM 642 N N . CYS A 1 82 ? -6.504 3.303 -2.906 1.00 96.06 82 CYS A N 1
ATOM 643 C CA . CYS A 1 82 ? -7.347 2.789 -3.988 1.00 96.06 82 CYS A CA 1
ATOM 644 C C . CYS A 1 82 ? -7.816 3.858 -4.991 1.00 96.06 82 CYS A C 1
ATOM 646 O O . CYS A 1 82 ? -8.289 3.510 -6.069 1.00 96.06 82 CYS A O 1
ATOM 648 N N . LEU A 1 83 ? -7.732 5.142 -4.629 1.00 95.19 83 LEU A N 1
ATOM 649 C CA . LEU A 1 83 ? -8.075 6.268 -5.501 1.00 95.19 83 LEU A CA 1
ATOM 650 C C . LEU A 1 83 ? -6.907 6.725 -6.384 1.00 95.19 83 LEU A C 1
ATOM 652 O O . LEU A 1 83 ? -7.115 7.574 -7.249 1.00 95.19 83 LEU A O 1
ATOM 656 N N . GLN A 1 84 ? -5.699 6.195 -6.177 1.00 92.69 84 GLN A N 1
ATOM 657 C CA . GLN A 1 84 ? -4.558 6.542 -7.017 1.00 92.69 84 GLN A CA 1
ATOM 658 C C . GLN A 1 84 ? -4.706 5.931 -8.420 1.00 92.69 84 GLN A C 1
ATOM 660 O O . GLN A 1 84 ? -5.342 4.881 -8.581 1.00 92.69 84 GLN A O 1
ATOM 665 N N . PRO A 1 85 ? -4.119 6.560 -9.454 1.00 90.69 85 PRO A N 1
ATOM 666 C CA . PRO A 1 85 ? -4.059 5.992 -10.794 1.00 90.69 85 PRO A CA 1
ATOM 667 C C . PRO A 1 85 ? -3.561 4.542 -10.778 1.00 90.69 85 PRO A C 1
ATOM 669 O O . PRO A 1 85 ? -2.569 4.222 -10.130 1.00 90.69 85 PRO A O 1
ATOM 672 N N . TYR A 1 86 ? -4.202 3.655 -11.544 1.00 89.50 86 TYR A N 1
ATOM 673 C CA . TYR A 1 86 ? -3.885 2.216 -11.524 1.00 89.50 86 TYR A CA 1
ATOM 674 C C . TYR A 1 86 ? -2.417 1.905 -11.823 1.00 89.50 86 TYR A C 1
ATOM 676 O O . TYR A 1 86 ? -1.853 0.982 -11.240 1.00 89.50 86 TYR A O 1
ATOM 684 N N . LYS A 1 87 ? -1.796 2.710 -12.691 1.00 85.94 87 LYS A N 1
ATOM 685 C CA . LYS A 1 87 ? -0.368 2.626 -13.016 1.00 85.94 87 LYS A CA 1
ATOM 686 C C . LYS A 1 87 ? 0.535 2.854 -11.792 1.00 85.94 87 LYS A C 1
ATOM 688 O O . LYS A 1 87 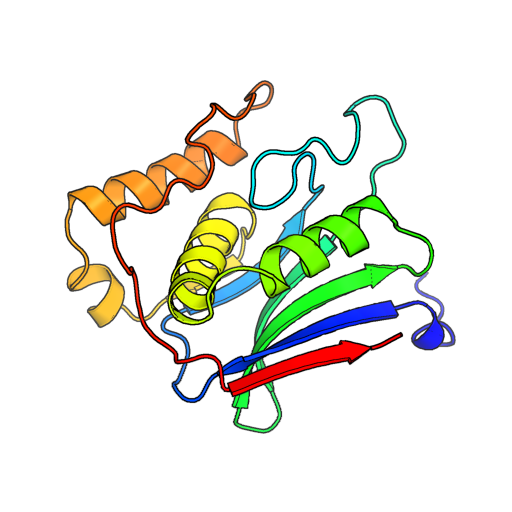? 1.622 2.304 -11.730 1.00 85.94 87 LYS A O 1
ATOM 693 N N . GLU A 1 88 ? 0.093 3.627 -10.803 1.00 88.62 88 GLU A N 1
ATOM 694 C CA . GLU A 1 88 ? 0.879 3.994 -9.616 1.00 88.62 88 GLU A CA 1
ATOM 695 C C . GLU A 1 88 ? 0.710 3.009 -8.451 1.00 88.62 88 GLU A C 1
ATOM 697 O O . GLU A 1 88 ? 1.594 2.925 -7.598 1.00 88.62 88 GLU A O 1
ATOM 702 N N . LEU A 1 89 ? -0.367 2.212 -8.427 1.00 91.69 89 LEU A N 1
ATOM 703 C CA . LEU A 1 89 ? -0.693 1.317 -7.306 1.00 91.69 89 LEU A CA 1
ATOM 704 C C . LEU A 1 89 ? 0.421 0.317 -6.987 1.00 91.69 89 LEU A C 1
ATOM 706 O O . LEU A 1 89 ? 0.717 0.076 -5.819 1.00 91.69 89 LEU A O 1
ATOM 710 N N . THR A 1 90 ? 1.070 -0.238 -8.011 1.00 91.81 90 THR A N 1
ATOM 711 C CA . THR A 1 90 ? 2.195 -1.161 -7.823 1.00 91.81 90 THR A CA 1
ATOM 712 C C . THR A 1 90 ? 3.376 -0.464 -7.152 1.00 91.81 90 THR A C 1
ATOM 714 O O . THR A 1 90 ? 3.927 -0.952 -6.168 1.00 91.81 90 THR A O 1
ATOM 717 N N . THR A 1 91 ? 3.743 0.716 -7.655 1.00 90.19 91 THR A N 1
ATOM 718 C CA . THR A 1 91 ? 4.856 1.507 -7.114 1.00 90.19 91 THR A CA 1
ATOM 719 C C . THR A 1 91 ? 4.583 1.903 -5.666 1.00 90.19 91 THR A C 1
ATOM 721 O O . THR A 1 91 ? 5.463 1.770 -4.818 1.00 90.19 91 THR A O 1
ATOM 724 N N . LEU A 1 92 ? 3.347 2.302 -5.362 1.00 90.44 92 LEU A N 1
ATOM 725 C CA . LEU A 1 92 ? 2.900 2.596 -4.004 1.00 90.44 92 LEU A CA 1
ATOM 726 C C . LEU A 1 92 ? 2.984 1.382 -3.087 1.00 90.44 92 LEU A C 1
ATOM 728 O O . LEU A 1 92 ? 3.520 1.488 -1.990 1.00 90.44 92 LEU A O 1
ATOM 732 N N . ALA A 1 93 ? 2.492 0.225 -3.532 1.00 92.94 93 ALA A N 1
ATOM 733 C CA . ALA A 1 93 ? 2.555 -1.006 -2.755 1.00 92.94 93 ALA A CA 1
ATOM 734 C C . ALA A 1 93 ? 4.008 -1.374 -2.413 1.00 92.94 93 ALA A C 1
ATOM 736 O O . ALA A 1 93 ? 4.307 -1.718 -1.272 1.00 92.94 93 ALA A O 1
ATOM 737 N N . VAL A 1 94 ? 4.931 -1.236 -3.371 1.00 92.25 94 VAL A N 1
ATOM 738 C CA . VAL A 1 94 ? 6.360 -1.470 -3.129 1.00 92.25 94 VAL A CA 1
ATOM 739 C C . VAL A 1 94 ? 6.919 -0.480 -2.110 1.00 92.25 94 VAL A C 1
ATOM 741 O O . VAL A 1 94 ? 7.561 -0.897 -1.151 1.00 92.25 94 VAL A O 1
ATOM 744 N N . GLN A 1 95 ? 6.669 0.819 -2.274 1.00 89.62 95 GLN A N 1
ATOM 745 C CA . GLN A 1 95 ? 7.204 1.825 -1.354 1.00 89.62 95 GLN A CA 1
ATOM 746 C C . GLN A 1 95 ? 6.676 1.646 0.073 1.00 89.62 95 GLN A C 1
ATOM 748 O O . GLN A 1 95 ? 7.473 1.649 1.006 1.00 89.62 95 GLN A O 1
ATOM 753 N N . ILE A 1 96 ? 5.370 1.415 0.244 1.00 90.62 96 ILE A N 1
ATOM 754 C CA . ILE A 1 96 ? 4.757 1.191 1.562 1.00 90.62 96 ILE A CA 1
ATOM 755 C C . ILE A 1 96 ? 5.314 -0.090 2.199 1.00 90.62 96 ILE A C 1
ATOM 757 O O . ILE A 1 96 ? 5.555 -0.104 3.400 1.00 90.62 96 ILE A O 1
ATOM 761 N N . ALA A 1 97 ? 5.585 -1.144 1.420 1.00 92.31 97 ALA A N 1
ATOM 762 C CA . ALA A 1 97 ? 6.227 -2.350 1.944 1.00 92.31 97 ALA A CA 1
ATOM 763 C C . ALA A 1 97 ? 7.639 -2.071 2.488 1.00 92.31 97 ALA A C 1
ATOM 765 O O . ALA A 1 97 ? 7.983 -2.540 3.566 1.00 92.31 97 ALA A O 1
ATOM 766 N N . PHE A 1 98 ? 8.446 -1.273 1.785 1.00 89.81 98 PHE A N 1
ATOM 767 C CA . PHE A 1 98 ? 9.768 -0.873 2.284 1.00 89.81 98 PHE A CA 1
ATOM 768 C C . PHE A 1 98 ? 9.693 0.092 3.470 1.00 89.81 98 PHE A C 1
ATOM 770 O O . PHE A 1 98 ? 10.582 0.101 4.311 1.00 89.81 98 PHE A O 1
ATOM 777 N N . GLU A 1 99 ? 8.657 0.918 3.538 1.00 87.38 99 GLU A N 1
ATOM 778 C CA . GLU A 1 99 ? 8.505 1.889 4.612 1.00 87.38 99 GLU A CA 1
ATOM 779 C C . GLU A 1 99 ? 7.959 1.253 5.895 1.00 87.38 99 GLU A C 1
ATOM 781 O O . GLU A 1 99 ? 8.475 1.504 6.973 1.00 87.38 99 GLU A O 1
ATOM 786 N N . TYR A 1 100 ? 6.947 0.393 5.799 1.00 85.88 100 TYR A N 1
ATOM 787 C CA . TYR A 1 100 ? 6.174 -0.047 6.963 1.00 85.88 100 TYR A CA 1
ATOM 788 C C . TYR A 1 100 ? 6.235 -1.543 7.257 1.00 85.88 100 TYR A C 1
ATOM 790 O O . TYR A 1 100 ? 5.790 -1.961 8.326 1.00 85.88 100 TYR A O 1
ATOM 798 N N . ALA A 1 101 ? 6.711 -2.373 6.328 1.00 83.38 101 ALA A N 1
ATOM 799 C CA . ALA A 1 101 ? 6.674 -3.818 6.498 1.00 83.38 101 ALA A CA 1
ATOM 800 C C . ALA A 1 101 ? 8.064 -4.394 6.775 1.00 83.38 101 ALA A C 1
ATOM 802 O O . ALA A 1 101 ? 8.915 -4.510 5.891 1.00 83.38 101 ALA A O 1
ATOM 803 N N . GLU A 1 102 ? 8.251 -4.843 8.014 1.00 71.19 102 GLU A N 1
ATOM 804 C CA . GLU A 1 102 ? 9.480 -5.494 8.477 1.00 71.19 102 GLU A CA 1
ATOM 805 C C . GLU A 1 102 ? 9.749 -6.823 7.752 1.00 71.19 102 GLU A C 1
ATOM 807 O O . GLU A 1 102 ? 10.898 -7.215 7.546 1.00 71.19 102 GLU A O 1
ATOM 812 N N . HIS A 1 103 ? 8.694 -7.519 7.316 1.00 82.44 103 HIS A N 1
ATOM 813 C CA . HIS A 1 103 ? 8.792 -8.815 6.650 1.00 82.44 103 HIS A CA 1
ATOM 814 C C . HIS A 1 103 ? 8.550 -8.688 5.149 1.00 82.44 103 HIS A C 1
ATOM 816 O O . HIS A 1 103 ? 7.474 -9.022 4.652 1.00 82.44 103 HIS A O 1
ATOM 822 N N . THR A 1 104 ? 9.575 -8.236 4.423 1.00 89.25 104 THR A N 1
ATOM 823 C CA . THR A 1 104 ? 9.543 -8.103 2.961 1.00 89.25 104 THR A CA 1
ATOM 824 C C . THR A 1 104 ? 10.572 -9.024 2.297 1.00 89.25 104 THR A C 1
ATOM 826 O O . THR A 1 104 ? 11.773 -8.924 2.536 1.00 89.25 104 THR A O 1
ATOM 829 N N . CYS A 1 105 ? 10.104 -9.922 1.427 1.00 91.38 105 CYS A N 1
ATOM 830 C CA . CYS A 1 105 ? 10.926 -10.765 0.559 1.00 91.38 105 CYS A CA 1
ATOM 831 C C . CYS A 1 105 ? 10.730 -10.331 -0.894 1.00 91.38 105 CYS A C 1
ATOM 833 O O . CYS A 1 105 ? 9.615 -10.011 -1.290 1.00 91.38 105 CYS A O 1
ATOM 835 N N . MET A 1 106 ? 11.782 -10.333 -1.710 1.00 92.50 106 MET A N 1
ATOM 836 C CA . MET A 1 106 ? 11.709 -9.857 -3.093 1.00 92.50 106 MET A CA 1
ATOM 837 C C . MET A 1 106 ? 12.520 -10.727 -4.048 1.00 92.50 106 MET A C 1
ATOM 839 O O . MET A 1 106 ? 13.517 -11.345 -3.668 1.00 92.50 106 MET A O 1
ATOM 843 N N . ARG A 1 107 ? 12.115 -10.747 -5.320 1.00 92.19 107 ARG A N 1
ATOM 844 C CA . ARG A 1 107 ? 12.865 -11.409 -6.390 1.00 92.19 107 ARG A CA 1
ATOM 845 C C . ARG A 1 107 ? 14.224 -10.734 -6.568 1.00 92.19 107 ARG A C 1
ATOM 847 O O . ARG A 1 107 ? 14.300 -9.532 -6.823 1.00 92.19 107 ARG A O 1
ATOM 854 N N . ARG A 1 108 ? 15.298 -11.528 -6.515 1.00 93.12 108 ARG A N 1
ATOM 855 C CA . ARG A 1 108 ? 16.675 -11.041 -6.690 1.00 93.12 108 ARG A CA 1
ATOM 856 C C . ARG A 1 108 ? 16.863 -10.302 -8.013 1.00 93.12 108 ARG A C 1
ATOM 858 O O . ARG A 1 108 ? 17.434 -9.220 -8.014 1.00 93.12 108 ARG A O 1
ATOM 865 N N . ASP A 1 109 ? 16.375 -10.863 -9.116 1.00 92.62 109 ASP A N 1
ATOM 866 C CA . ASP A 1 109 ? 16.591 -10.277 -10.444 1.00 92.62 109 ASP A CA 1
ATOM 867 C C . ASP A 1 109 ? 15.925 -8.906 -10.583 1.00 92.62 109 ASP A C 1
ATOM 869 O O . ASP A 1 109 ? 16.526 -7.998 -11.149 1.00 92.62 109 ASP A O 1
ATOM 873 N N . TRP A 1 110 ? 14.741 -8.725 -9.984 1.00 92.81 110 TRP A N 1
ATOM 874 C CA . TRP A 1 110 ? 14.079 -7.420 -9.919 1.00 92.81 110 TRP A CA 1
ATOM 875 C C . TRP A 1 110 ? 14.899 -6.417 -9.098 1.00 92.81 110 TRP A C 1
ATOM 877 O O . TRP A 1 110 ? 15.184 -5.310 -9.557 1.00 92.81 110 TRP A O 1
ATOM 887 N N . TRP A 1 111 ? 15.356 -6.819 -7.907 1.00 92.94 111 TRP A N 1
ATOM 888 C CA . TRP A 1 111 ? 16.195 -5.960 -7.065 1.00 92.94 111 TRP A CA 1
ATOM 889 C C . TRP A 1 111 ? 17.498 -5.548 -7.766 1.00 92.94 111 TRP A C 1
ATOM 891 O O . TRP A 1 111 ? 17.994 -4.435 -7.598 1.00 92.94 111 TRP A O 1
ATOM 901 N N . MET A 1 112 ? 18.066 -6.439 -8.577 1.00 92.44 112 MET A N 1
ATOM 902 C CA . MET A 1 112 ? 19.282 -6.155 -9.334 1.00 92.44 112 MET A CA 1
ATOM 903 C C . MET A 1 112 ? 19.019 -5.316 -10.589 1.00 92.44 112 MET A C 1
ATOM 905 O O . MET A 1 112 ? 19.913 -4.568 -10.988 1.00 92.44 112 MET A O 1
ATOM 909 N N . SER A 1 113 ? 17.822 -5.397 -11.185 1.00 90.56 113 SER A N 1
ATOM 910 C CA . SER A 1 113 ? 17.449 -4.602 -12.361 1.00 90.56 113 SER A CA 1
ATOM 911 C C . SER A 1 113 ? 17.112 -3.150 -12.029 1.00 90.56 113 SER A C 1
ATOM 913 O O . SER A 1 113 ? 17.276 -2.281 -12.884 1.00 90.56 113 SER A O 1
ATOM 915 N N . ILE A 1 114 ? 16.666 -2.855 -10.804 1.00 90.31 114 ILE A N 1
ATOM 916 C CA . ILE A 1 114 ? 16.385 -1.471 -10.409 1.00 90.31 114 ILE A CA 1
ATOM 917 C C . ILE A 1 114 ? 17.673 -0.644 -10.259 1.00 90.31 114 ILE A C 1
ATOM 919 O O . ILE A 1 114 ? 18.730 -1.100 -9.791 1.00 90.31 114 ILE A O 1
ATOM 923 N N . SER A 1 115 ? 17.580 0.625 -10.666 1.00 88.94 115 SER A N 1
ATOM 924 C CA . SER A 1 115 ? 18.716 1.547 -10.654 1.00 88.94 115 SER A CA 1
ATOM 925 C C . SER A 1 115 ? 19.281 1.714 -9.239 1.00 88.94 115 SER A C 1
ATOM 927 O O . SER A 1 115 ? 18.584 1.560 -8.233 1.00 88.94 115 SER A O 1
ATOM 929 N N . LYS A 1 116 ? 20.572 2.054 -9.138 1.00 88.25 116 LYS A N 1
ATOM 930 C CA . LYS A 1 116 ? 21.201 2.331 -7.834 1.00 88.25 116 LYS A CA 1
ATOM 931 C C . LYS A 1 116 ? 20.479 3.456 -7.080 1.00 88.25 116 LYS A C 1
ATOM 933 O O . LYS A 1 116 ? 20.323 3.354 -5.869 1.00 88.25 116 LYS A O 1
ATOM 938 N N . ARG A 1 117 ? 19.997 4.480 -7.801 1.00 87.12 117 ARG A N 1
ATOM 939 C CA . ARG A 1 117 ? 19.199 5.581 -7.237 1.00 87.12 117 ARG A CA 1
ATOM 940 C C . ARG A 1 117 ? 17.912 5.058 -6.595 1.00 87.12 117 ARG A C 1
ATOM 942 O O . ARG A 1 117 ? 17.641 5.394 -5.451 1.00 87.12 117 ARG A O 1
ATOM 949 N N . TRP A 1 118 ? 17.170 4.189 -7.282 1.00 87.00 118 TRP A N 1
ATOM 950 C CA . TRP A 1 118 ? 15.926 3.624 -6.749 1.00 87.00 118 TRP A CA 1
ATOM 951 C C . TRP A 1 118 ? 16.142 2.725 -5.537 1.00 87.00 118 TRP A C 1
ATOM 953 O O . TRP A 1 118 ? 15.400 2.827 -4.565 1.00 87.00 118 TRP A O 1
ATOM 963 N N . ARG A 1 119 ? 17.197 1.906 -5.544 1.00 90.25 119 ARG A N 1
ATOM 964 C CA . ARG A 1 119 ? 17.572 1.119 -4.360 1.00 90.25 119 ARG A CA 1
ATOM 965 C C . ARG A 1 119 ? 17.881 2.002 -3.162 1.00 90.25 119 ARG A C 1
ATOM 967 O O . ARG A 1 119 ? 17.397 1.720 -2.075 1.00 90.25 119 ARG A O 1
ATOM 974 N N . ALA A 1 120 ? 18.652 3.069 -3.366 1.00 89.00 120 ALA A N 1
ATOM 975 C CA . ALA A 1 120 ? 18.969 4.013 -2.301 1.00 89.00 120 ALA A CA 1
ATOM 976 C C . ALA A 1 120 ? 17.706 4.689 -1.744 1.00 89.00 120 ALA A C 1
ATOM 978 O O . ALA A 1 120 ? 17.573 4.796 -0.531 1.00 89.00 120 ALA A O 1
ATOM 979 N N . LEU A 1 121 ? 16.755 5.076 -2.604 1.00 86.81 121 LEU A N 1
ATOM 980 C CA . LEU A 1 121 ? 15.474 5.648 -2.174 1.00 86.81 121 LEU A CA 1
ATOM 981 C C . LEU A 1 121 ? 14.639 4.655 -1.350 1.00 86.81 121 LEU A C 1
ATOM 983 O O . LEU A 1 121 ? 14.137 5.017 -0.290 1.00 86.81 121 LEU A O 1
ATOM 987 N N . LEU A 1 122 ? 14.523 3.400 -1.795 1.00 88.19 122 LEU A N 1
ATOM 988 C CA . LEU A 1 122 ? 13.785 2.363 -1.064 1.00 88.19 122 LEU A CA 1
ATOM 989 C C . LEU A 1 122 ? 14.426 2.040 0.293 1.00 88.19 122 LEU A C 1
ATOM 991 O O . LEU A 1 122 ? 13.719 1.907 1.285 1.00 88.19 122 LEU A O 1
ATOM 995 N N . LEU A 1 123 ? 15.758 1.959 0.359 1.00 88.62 123 LEU A N 1
ATOM 996 C CA . LEU A 1 123 ? 16.475 1.743 1.620 1.00 88.62 123 LEU A CA 1
ATOM 997 C C . LEU A 1 123 ? 16.356 2.948 2.563 1.00 88.62 123 LEU A C 1
ATOM 999 O O . LEU A 1 123 ? 16.178 2.766 3.763 1.00 88.62 123 LEU A O 1
ATOM 1003 N N . ASN A 1 124 ? 16.380 4.172 2.031 1.00 85.44 124 ASN A N 1
ATOM 1004 C CA . ASN A 1 124 ? 16.170 5.381 2.825 1.00 85.44 124 ASN A CA 1
ATOM 1005 C C . ASN A 1 124 ? 14.772 5.394 3.472 1.00 85.44 124 ASN A C 1
ATOM 1007 O O . ASN A 1 124 ? 14.646 5.776 4.634 1.00 85.44 124 ASN A O 1
ATOM 1011 N N . ARG A 1 125 ? 13.733 4.899 2.782 1.00 83.50 125 ARG A N 1
ATOM 1012 C CA . ARG A 1 125 ? 12.397 4.737 3.386 1.00 83.50 125 ARG A CA 1
ATOM 1013 C C . ARG A 1 125 ? 12.413 3.814 4.604 1.00 83.50 125 ARG A C 1
ATOM 1015 O O . ARG A 1 125 ? 11.846 4.189 5.626 1.00 83.50 125 ARG A O 1
ATOM 1022 N N . VAL A 1 126 ? 13.111 2.676 4.527 1.00 84.06 126 VAL A N 1
ATOM 1023 C CA . VAL A 1 126 ? 13.284 1.757 5.672 1.00 84.06 126 VAL A CA 1
ATOM 1024 C C . VAL A 1 126 ? 13.928 2.496 6.847 1.00 84.06 126 VAL A C 1
ATOM 1026 O O . VAL A 1 126 ? 13.455 2.421 7.978 1.00 84.06 126 VAL A O 1
ATOM 1029 N N . GLU A 1 127 ? 15.009 3.236 6.596 1.00 80.81 127 GLU A N 1
ATOM 1030 C CA . GLU A 1 127 ? 15.712 3.982 7.646 1.00 80.81 127 GLU A CA 1
ATOM 1031 C C . GLU A 1 127 ? 14.838 5.076 8.262 1.00 80.81 127 GLU A C 1
ATOM 1033 O O . GLU A 1 127 ? 14.857 5.290 9.473 1.00 80.81 127 GLU A O 1
ATOM 1038 N N . THR A 1 128 ? 14.078 5.774 7.425 1.00 75.31 128 THR A N 1
ATOM 1039 C CA . THR A 1 128 ? 13.270 6.931 7.802 1.00 75.31 128 THR A CA 1
ATOM 1040 C C . THR A 1 128 ? 12.049 6.534 8.622 1.00 75.31 128 THR A C 1
ATOM 1042 O O . THR A 1 128 ? 11.774 7.171 9.639 1.00 75.31 128 THR A O 1
ATOM 1045 N N . ALA A 1 129 ? 11.376 5.441 8.261 1.00 71.88 129 ALA A N 1
ATOM 1046 C CA . ALA A 1 129 ? 10.253 4.914 9.031 1.00 71.88 129 ALA A CA 1
ATOM 1047 C C . ALA A 1 129 ? 10.645 4.481 10.453 1.00 71.88 129 ALA A C 1
ATOM 1049 O O . ALA A 1 129 ? 9.837 4.557 11.375 1.00 71.88 129 ALA A O 1
ATOM 1050 N N . ASN A 1 130 ? 11.907 4.093 10.650 1.00 65.94 130 ASN A N 1
ATOM 1051 C CA . ASN A 1 130 ? 12.447 3.704 11.951 1.00 65.94 130 ASN A CA 1
ATOM 1052 C C . ASN A 1 130 ? 12.952 4.892 12.799 1.00 65.94 130 ASN A C 1
ATOM 1054 O O . ASN A 1 130 ? 13.459 4.693 13.905 1.00 65.94 130 ASN A O 1
ATOM 1058 N N . ARG A 1 131 ? 12.828 6.144 12.328 1.00 68.75 131 ARG A N 1
ATOM 1059 C CA . ARG A 1 131 ? 13.222 7.335 13.102 1.00 68.75 131 ARG A CA 1
ATOM 1060 C C . ARG A 1 131 ? 12.080 7.815 13.998 1.00 68.75 131 ARG A C 1
ATOM 1062 O O . ARG A 1 131 ? 11.022 8.214 13.526 1.00 68.75 131 ARG A O 1
ATOM 1069 N N . ALA A 1 132 ? 12.352 7.904 15.300 1.00 50.72 132 ALA A N 1
ATOM 1070 C CA . ALA A 1 132 ? 11.386 8.255 16.350 1.00 50.72 132 ALA A CA 1
ATOM 1071 C C . ALA A 1 132 ? 10.708 9.645 16.242 1.00 50.72 132 ALA A C 1
ATOM 1073 O O . ALA A 1 132 ? 9.783 9.919 17.000 1.00 50.72 132 ALA A O 1
ATOM 1074 N N . ALA A 1 133 ? 11.145 10.532 15.341 1.00 53.44 133 ALA A N 1
ATOM 1075 C CA . ALA A 1 133 ? 10.645 11.909 15.238 1.00 53.44 133 ALA A CA 1
ATOM 1076 C C . ALA A 1 133 ? 10.482 12.393 13.790 1.00 53.44 133 ALA A C 1
ATOM 1078 O O . ALA A 1 133 ? 10.606 13.585 13.510 1.00 53.44 133 ALA A O 1
ATOM 1079 N N . TRP A 1 134 ? 10.267 11.477 12.848 1.00 53.81 134 TRP A N 1
ATOM 1080 C CA . TRP A 1 134 ? 10.180 11.871 11.453 1.00 53.81 134 TRP A CA 1
ATOM 1081 C C . TRP A 1 134 ? 8.788 12.406 11.082 1.00 53.81 134 TRP A C 1
ATOM 1083 O O . TRP A 1 134 ? 7.765 11.762 11.318 1.00 53.81 134 TRP A O 1
ATOM 1093 N N . VAL A 1 135 ? 8.768 13.612 10.512 1.00 60.56 135 VAL A N 1
ATOM 1094 C CA . VAL A 1 135 ? 7.586 14.247 9.924 1.00 60.56 135 VAL A CA 1
ATOM 1095 C C . VAL A 1 135 ? 7.729 14.131 8.408 1.00 60.56 135 VAL A C 1
ATOM 1097 O O . VAL A 1 135 ? 8.777 14.523 7.892 1.00 60.56 135 VAL A O 1
ATOM 1100 N N . PRO A 1 136 ? 6.723 13.602 7.695 1.00 58.41 136 PRO A N 1
ATOM 1101 C CA . PRO A 1 136 ? 6.777 13.533 6.245 1.00 58.41 136 PRO A CA 1
ATOM 1102 C C . PRO A 1 136 ? 6.880 14.921 5.610 1.00 58.41 136 PRO A C 1
ATOM 1104 O O . PRO A 1 136 ? 6.160 15.833 6.015 1.00 58.41 136 PRO A O 1
ATOM 1107 N N . ASP A 1 137 ? 7.762 15.063 4.623 1.00 60.62 137 ASP A N 1
ATOM 1108 C CA . ASP A 1 137 ? 7.868 16.255 3.769 1.00 60.62 137 ASP A CA 1
ATOM 1109 C C . ASP A 1 137 ? 6.760 16.252 2.687 1.00 60.62 137 ASP A C 1
ATOM 1111 O O . ASP A 1 137 ? 6.094 15.234 2.492 1.00 60.62 137 ASP A O 1
ATOM 1115 N N . GLU A 1 138 ? 6.557 17.355 1.959 1.00 52.91 138 GLU A N 1
ATOM 1116 C CA . GLU A 1 138 ? 5.548 17.473 0.886 1.00 52.91 138 GLU A CA 1
ATOM 1117 C C . GLU A 1 138 ? 5.705 16.389 -0.202 1.00 52.91 138 GLU A C 1
ATOM 1119 O O . GLU A 1 138 ? 4.720 15.945 -0.793 1.00 52.91 138 GLU A O 1
ATOM 1124 N N . ASP A 1 139 ? 6.923 15.872 -0.380 1.00 52.72 139 ASP A N 1
ATOM 1125 C CA . ASP A 1 139 ? 7.282 14.810 -1.327 1.00 52.72 139 ASP A CA 1
ATOM 1126 C C . ASP A 1 139 ? 7.216 13.385 -0.750 1.00 52.72 139 ASP A C 1
ATOM 1128 O O . ASP A 1 139 ? 7.754 12.437 -1.329 1.00 52.72 139 ASP A O 1
ATOM 1132 N N . PHE A 1 140 ? 6.550 13.196 0.391 1.00 56.94 140 PHE A N 1
ATOM 1133 C CA . PHE A 1 140 ? 6.539 11.941 1.145 1.00 56.94 140 PHE A CA 1
ATOM 1134 C C . PHE A 1 140 ? 6.316 10.677 0.300 1.00 56.94 140 PHE A C 1
ATOM 1136 O O . PHE A 1 140 ? 6.947 9.640 0.524 1.00 56.94 140 PHE A O 1
ATOM 1143 N N . LEU A 1 141 ? 5.439 10.762 -0.697 1.00 58.28 141 LEU A N 1
ATOM 1144 C CA . LEU A 1 141 ? 5.129 9.690 -1.641 1.00 58.28 141 LEU A CA 1
ATOM 1145 C C . LEU A 1 141 ? 5.198 10.197 -3.090 1.00 58.28 141 LEU A C 1
ATOM 1147 O O . LEU A 1 141 ? 4.407 9.770 -3.923 1.00 58.28 141 LEU A O 1
ATOM 1151 N N . SER A 1 142 ? 6.111 11.127 -3.400 1.00 53.81 142 SER A N 1
ATOM 1152 C CA . SER A 1 142 ? 6.215 11.692 -4.749 1.00 53.81 142 SER A CA 1
ATOM 1153 C C . SER A 1 142 ? 6.721 10.66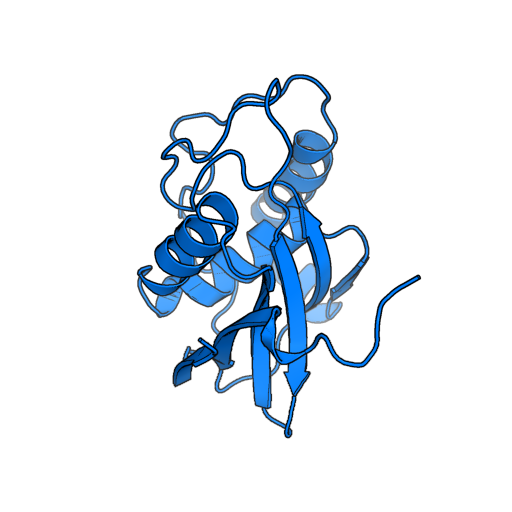9 -5.781 1.00 53.81 142 SER A C 1
ATOM 1155 O O . SER A 1 142 ? 7.528 9.772 -5.508 1.00 53.81 142 SER A O 1
ATOM 1157 N N . PHE A 1 143 ? 6.169 10.775 -6.993 1.00 60.56 143 PHE A N 1
ATOM 1158 C CA . PHE A 1 143 ? 6.224 9.752 -8.038 1.00 60.56 143 PHE A CA 1
ATOM 1159 C C . PHE A 1 143 ? 7.111 10.197 -9.205 1.00 60.56 143 PHE A C 1
ATOM 1161 O O . PHE A 1 143 ? 6.632 10.840 -10.135 1.00 60.56 143 PHE A O 1
ATOM 1168 N N . GLU A 1 144 ? 8.397 9.838 -9.205 1.00 55.50 144 GLU A N 1
ATOM 1169 C CA . GLU A 1 144 ? 9.258 10.149 -10.361 1.00 55.50 144 GLU A CA 1
ATOM 1170 C C . GLU A 1 144 ? 9.225 9.067 -11.457 1.00 55.50 144 GLU A C 1
ATOM 1172 O O . GLU A 1 144 ? 9.385 9.386 -12.634 1.00 55.50 144 GLU A O 1
ATOM 1177 N N . SER A 1 145 ? 8.998 7.786 -11.122 1.00 64.06 145 SER A N 1
ATOM 1178 C CA . SER A 1 145 ? 8.851 6.717 -12.126 1.00 64.06 145 SER A CA 1
ATOM 1179 C C . SER A 1 145 ? 8.228 5.434 -11.572 1.00 64.06 145 SER A C 1
ATOM 1181 O O . SER A 1 145 ? 8.315 5.164 -10.375 1.00 64.06 145 SER A O 1
ATOM 1183 N N . LEU A 1 146 ? 7.672 4.611 -12.464 1.00 75.31 146 LEU A N 1
ATOM 1184 C CA . LEU A 1 146 ? 7.133 3.290 -12.140 1.00 75.31 146 LEU A CA 1
ATOM 1185 C C . LEU A 1 146 ? 8.255 2.333 -11.705 1.00 75.31 146 LEU A C 1
ATOM 1187 O O . LEU A 1 146 ? 9.194 2.096 -12.462 1.00 75.31 146 LEU A O 1
ATOM 1191 N N . LEU A 1 147 ? 8.155 1.783 -10.491 1.00 78.94 147 LEU A N 1
ATOM 1192 C CA . LEU A 1 147 ? 9.084 0.765 -9.976 1.00 78.94 147 LEU A CA 1
ATOM 1193 C C . LEU A 1 147 ? 8.800 -0.625 -10.546 1.00 78.94 147 LEU A C 1
ATOM 1195 O O . LEU A 1 147 ? 9.710 -1.448 -10.663 1.00 78.94 147 LEU A O 1
ATOM 1199 N N . ASP A 1 148 ? 7.529 -0.879 -10.845 1.00 80.06 148 ASP A N 1
ATOM 1200 C CA . ASP A 1 148 ? 7.031 -2.096 -11.466 1.00 80.06 148 ASP A CA 1
ATOM 1201 C C . ASP A 1 148 ? 5.587 -1.873 -11.954 1.00 80.06 148 ASP A C 1
ATOM 1203 O O . ASP A 1 148 ? 4.957 -0.867 -11.607 1.00 80.06 148 ASP A O 1
ATOM 1207 N N . ASP A 1 149 ? 5.058 -2.811 -12.734 1.00 78.19 149 ASP A N 1
ATOM 1208 C CA . ASP A 1 149 ? 3.704 -2.770 -13.278 1.00 78.19 149 ASP A CA 1
ATOM 1209 C C . ASP A 1 149 ? 3.031 -4.144 -13.192 1.00 78.19 149 ASP A C 1
ATOM 1211 O O . ASP A 1 149 ? 3.009 -4.925 -14.143 1.00 78.19 149 ASP A O 1
ATOM 1215 N N . TRP A 1 150 ? 2.436 -4.446 -12.034 1.00 82.06 150 TRP A N 1
ATOM 1216 C CA . TRP A 1 150 ? 1.638 -5.664 -11.880 1.00 82.06 150 TRP A CA 1
ATOM 1217 C C . TRP A 1 150 ? 0.284 -5.577 -12.601 1.00 82.06 150 TRP A C 1
ATOM 1219 O O . TRP A 1 150 ? -0.427 -6.577 -12.664 1.00 82.06 150 TRP A O 1
ATOM 1229 N N . LYS A 1 151 ? -0.059 -4.400 -13.150 1.00 85.62 151 LYS A N 1
ATOM 1230 C CA . LYS A 1 151 ? -1.344 -4.019 -13.738 1.00 85.62 151 LYS A CA 1
ATOM 1231 C C . LYS A 1 151 ? -2.541 -4.337 -12.839 1.00 85.62 151 LYS A C 1
ATOM 1233 O O . LYS A 1 151 ? -2.972 -5.479 -12.697 1.00 85.62 151 LYS A O 1
ATOM 1238 N N . CYS A 1 152 ? -3.116 -3.297 -12.239 1.00 91.44 152 CYS A N 1
ATOM 1239 C CA . CYS A 1 152 ? -4.314 -3.440 -11.416 1.00 91.44 152 CYS A CA 1
ATOM 1240 C C . CYS A 1 152 ? -5.504 -3.940 -12.251 1.00 91.44 152 CYS A C 1
ATOM 1242 O O . CYS A 1 152 ? -5.856 -3.346 -13.273 1.00 91.44 152 CYS A O 1
ATOM 1244 N N . ARG A 1 153 ? -6.132 -5.017 -11.775 1.00 92.50 153 ARG A N 1
ATOM 1245 C CA . ARG A 1 153 ? -7.285 -5.686 -12.381 1.00 92.50 153 ARG A CA 1
ATOM 1246 C C . ARG A 1 153 ? -8.596 -5.272 -11.724 1.00 92.50 153 ARG A C 1
ATOM 1248 O O . ARG A 1 153 ? -9.558 -4.962 -12.420 1.00 92.50 153 ARG A O 1
ATOM 1255 N N . SER A 1 154 ? -8.655 -5.311 -10.394 1.00 94.50 154 SER A N 1
ATOM 1256 C CA . SER A 1 154 ? -9.849 -4.937 -9.631 1.00 94.50 154 SER A CA 1
ATOM 1257 C C . SER A 1 154 ? -9.491 -4.431 -8.241 1.00 94.50 154 SER A C 1
ATOM 1259 O O . SER A 1 154 ? -8.418 -4.726 -7.710 1.00 94.50 154 SER A O 1
ATOM 1261 N N . ILE A 1 155 ? -10.417 -3.676 -7.655 1.00 96.62 155 ILE A N 1
ATOM 1262 C CA . ILE A 1 155 ? -10.350 -3.210 -6.275 1.00 96.62 155 ILE A CA 1
ATOM 1263 C C . ILE A 1 155 ? -11.692 -3.515 -5.621 1.00 96.62 155 ILE A C 1
ATOM 1265 O O . ILE A 1 155 ? -12.728 -3.051 -6.093 1.00 96.62 155 ILE A O 1
ATOM 1269 N N . ASP A 1 156 ? -11.660 -4.253 -4.519 1.00 96.50 156 ASP A N 1
ATOM 1270 C CA . ASP A 1 156 ? -12.849 -4.722 -3.817 1.00 96.50 156 ASP A CA 1
ATOM 1271 C C . ASP A 1 156 ? -12.784 -4.329 -2.337 1.00 96.50 156 ASP A C 1
ATOM 1273 O O . ASP A 1 156 ? -11.752 -4.491 -1.683 1.00 96.50 156 ASP A O 1
ATOM 1277 N N . PHE A 1 157 ? -13.891 -3.818 -1.793 1.00 95.75 157 PHE A N 1
ATOM 1278 C CA . PHE A 1 157 ? -14.006 -3.480 -0.372 1.00 95.75 157 PHE A CA 1
ATOM 1279 C C . PHE A 1 157 ? -14.877 -4.502 0.355 1.00 95.75 157 PHE A C 1
ATOM 1281 O O . PHE A 1 157 ? -16.041 -4.693 0.005 1.00 95.75 157 PHE A O 1
ATOM 1288 N N . VAL A 1 158 ? -14.328 -5.098 1.411 1.00 92.56 158 VAL A N 1
ATOM 1289 C CA . VAL A 1 158 ? -15.057 -5.961 2.345 1.00 92.56 158 VAL A CA 1
ATOM 1290 C C . VAL A 1 158 ? -15.538 -5.090 3.508 1.00 92.56 158 VAL A C 1
ATOM 1292 O O . VAL A 1 158 ? -14.721 -4.529 4.250 1.00 92.56 158 VAL A O 1
ATOM 1295 N N . ASN A 1 159 ? -16.861 -4.914 3.598 1.00 81.06 159 ASN A N 1
ATOM 1296 C CA . ASN A 1 159 ? -17.551 -3.998 4.519 1.00 81.06 159 ASN A CA 1
ATOM 1297 C C . ASN A 1 159 ? -18.210 -4.684 5.713 1.00 81.06 159 ASN A C 1
ATOM 1299 O O . ASN A 1 159 ? -18.250 -5.921 5.775 1.00 81.06 159 ASN A O 1
#

Sequence (159 aa):
MINLSGYDEIRAAIIRFDATPVLLSVGAFRPLYNVVGTKLQNFSEEAAYIGMHILTADKMPVAIFTWLKGERPSKRFAKSFCLQPYKELTTLAVQIAFEYAEHTCMRRDWWMSISKRWRALLLNRVETANRAAWVPDEDFLSFESLLDDWKCRSIDFVN

Radius of gyration: 15.46 Å; chains: 1; bounding box: 39×35×37 Å

Secondary structure (DSSP, 8-state):
---TT-GGGEEEEEEEESS--SEEEEEEE--SB-TTS-B---TTSPPPPEEEEEEEETTEEEEEEEEETT-HHHHHHHHHHHTS-HHHHHHHHHHHHHHH-SEEEE-HHHHHHS-HHHHHHHHHHHHHHT-TTPPPPTTTT--SS-S----EEEEEEE-

Foldseek 3Di:
DPDPVCPVFKKKKKWWFQAQAQKWFKFKDQPQAALQRHGQDDPPDDTFMKIWTFDQDPNITIIMIMGTHPRRSSVRNSVSLVPDDQLCNSVVSLLCRLQTTPDMDGDPVLLVPDDPVVNVVSPVSNVQSPDPDDDADSCNNPDPDRSDPSGTDDIDIDD